Protein AF-A0A8S2U5R3-F1 (afdb_monomer_lite)

Secondary structure (DSSP, 8-state):
--------HHHHHHHHHHHHHH-S---TTTTGGGSPPPPPPPHHHHHHHHHHHHGGGS-HHHHHHHHHHHHHHIIIIIHHHHHHHHH-

Radius of gyration: 28.86 Å; chains: 1; bounding box: 50×49×67 Å

Structure (mmCIF, N/CA/C/O backbone):
data_AF-A0A8S2U5R3-F1
#
_entry.id   AF-A0A8S2U5R3-F1
#
loop_
_atom_site.group_PDB
_atom_site.id
_atom_site.type_symbol
_atom_site.label_atom_id
_atom_site.label_alt_id
_atom_site.label_comp_id
_atom_site.label_asym_id
_atom_site.label_entity_id
_atom_site.label_seq_id
_atom_site.pdbx_PDB_ins_code
_atom_site.Cartn_x
_atom_site.Cartn_y
_atom_site.Cartn_z
_atom_site.occupancy
_atom_site.B_iso_or_equiv
_atom_site.auth_seq_id
_atom_site.auth_comp_id
_atom_site.auth_asym_id
_atom_site.auth_atom_id
_atom_site.pdbx_PDB_model_num
ATOM 1 N N . GLN A 1 1 ? 37.035 -36.979 -41.247 1.00 44.25 1 GLN A N 1
ATOM 2 C CA . GLN A 1 1 ? 37.027 -35.956 -40.184 1.00 44.25 1 GLN A CA 1
ATOM 3 C C . GLN A 1 1 ? 37.903 -34.820 -40.670 1.00 44.25 1 GLN A C 1
ATOM 5 O O . GLN A 1 1 ? 39.093 -34.841 -40.416 1.00 44.25 1 GLN A O 1
ATOM 10 N N . GLU A 1 2 ? 37.338 -33.902 -41.456 1.00 35.66 2 GLU A N 1
ATOM 11 C CA . GLU A 1 2 ? 38.093 -32.778 -42.019 1.00 35.66 2 GLU A CA 1
ATOM 12 C C . GLU A 1 2 ? 37.407 -31.472 -41.636 1.00 35.66 2 GLU A C 1
ATOM 14 O O . GLU A 1 2 ? 36.266 -31.185 -42.001 1.00 35.66 2 GLU A O 1
ATOM 19 N N . HIS A 1 3 ? 38.125 -30.761 -40.778 1.00 45.94 3 HIS A N 1
ATOM 20 C CA . HIS A 1 3 ? 37.859 -29.437 -40.259 1.00 45.94 3 HIS A CA 1
ATOM 21 C C . HIS A 1 3 ? 38.493 -28.426 -41.223 1.00 45.94 3 HIS A C 1
ATOM 23 O O . HIS A 1 3 ? 39.616 -28.645 -41.665 1.00 45.94 3 HIS A O 1
ATOM 29 N N . GLY A 1 4 ? 37.809 -27.307 -41.483 1.00 54.09 4 GLY A N 1
ATOM 30 C CA . GLY A 1 4 ? 38.412 -26.123 -42.109 1.00 54.09 4 GLY A CA 1
ATOM 31 C C . GLY A 1 4 ? 38.073 -25.923 -43.584 1.00 54.09 4 GLY A C 1
ATOM 32 O O . GLY A 1 4 ? 38.934 -26.044 -44.442 1.00 54.09 4 GLY A O 1
ATOM 33 N N . LYS A 1 5 ? 36.824 -25.555 -43.894 1.00 49.78 5 LYS A N 1
ATOM 34 C CA . LYS A 1 5 ? 36.533 -24.884 -45.169 1.00 49.78 5 LYS A CA 1
ATOM 35 C C . LYS A 1 5 ? 36.923 -23.420 -45.023 1.00 49.78 5 LYS A C 1
ATOM 37 O O . LYS A 1 5 ? 36.333 -22.715 -44.204 1.00 49.78 5 LYS A O 1
ATOM 42 N N . ASP A 1 6 ? 37.911 -22.998 -45.804 1.00 61.44 6 ASP A N 1
ATOM 43 C CA . ASP A 1 6 ? 38.414 -21.631 -45.864 1.00 61.44 6 ASP A CA 1
ATOM 44 C C . ASP A 1 6 ? 37.264 -20.647 -46.079 1.00 61.44 6 ASP A C 1
ATOM 46 O O . ASP A 1 6 ? 36.683 -20.531 -47.161 1.00 61.44 6 ASP A O 1
ATOM 50 N N . ALA A 1 7 ? 36.900 -19.942 -45.011 1.00 58.69 7 ALA A N 1
ATOM 51 C CA . ALA A 1 7 ? 35.951 -18.851 -45.084 1.00 58.69 7 ALA A CA 1
ATOM 52 C C . ALA A 1 7 ? 36.562 -17.761 -45.978 1.00 58.69 7 ALA A C 1
ATOM 54 O O . ALA A 1 7 ? 37.458 -17.026 -45.553 1.00 58.69 7 ALA A O 1
ATOM 55 N N . GLY A 1 8 ? 36.097 -17.695 -47.231 1.00 68.19 8 GLY A N 1
ATOM 56 C CA . GLY A 1 8 ? 36.514 -16.703 -48.221 1.00 68.19 8 GLY A CA 1
ATOM 57 C C . GLY A 1 8 ? 36.304 -15.262 -47.746 1.00 68.19 8 GLY A C 1
ATOM 58 O O . GLY A 1 8 ? 35.864 -14.995 -46.637 1.00 68.19 8 GLY A O 1
ATOM 59 N N . ILE A 1 9 ? 36.614 -14.277 -48.580 1.00 71.12 9 ILE A N 1
ATOM 60 C CA . ILE A 1 9 ? 36.560 -12.850 -48.199 1.00 71.12 9 ILE A CA 1
ATOM 61 C C . ILE A 1 9 ? 35.108 -12.392 -47.882 1.00 71.12 9 ILE A C 1
ATOM 63 O O . ILE A 1 9 ? 34.884 -11.448 -47.123 1.00 71.12 9 ILE A O 1
ATOM 67 N N . MET A 1 10 ? 34.110 -13.130 -48.379 1.00 73.88 10 MET A N 1
ATOM 68 C CA . MET A 1 10 ? 32.671 -12.847 -48.292 1.00 73.88 10 MET A CA 1
ATOM 69 C C . MET A 1 10 ? 32.103 -12.707 -46.857 1.00 73.88 10 MET A C 1
ATOM 71 O O . MET A 1 10 ? 31.464 -11.691 -46.580 1.00 73.88 10 MET A O 1
ATOM 75 N N . PRO A 1 11 ? 32.337 -13.628 -45.894 1.00 80.81 11 PRO A N 1
ATOM 76 C CA . PRO A 1 11 ? 31.808 -13.508 -44.533 1.00 80.81 11 PRO A CA 1
ATOM 77 C C . PRO A 1 11 ? 32.488 -12.378 -43.747 1.00 80.81 11 PRO A C 1
ATOM 79 O O . PRO A 1 11 ? 31.895 -11.823 -42.824 1.00 80.81 11 PRO A O 1
ATOM 82 N N . LYS A 1 12 ? 33.718 -11.998 -44.128 1.00 79.69 12 LYS A N 1
ATOM 83 C CA . LYS A 1 12 ? 34.454 -10.872 -43.532 1.00 79.69 12 LYS A CA 1
ATOM 84 C C . LYS A 1 12 ? 33.878 -9.535 -43.995 1.00 79.69 12 LYS A C 1
ATOM 86 O O . LYS A 1 12 ? 33.656 -8.663 -43.160 1.00 79.69 12 LYS A O 1
ATOM 91 N N . ILE A 1 13 ? 33.575 -9.406 -45.291 1.00 86.94 13 ILE A N 1
ATOM 92 C CA . ILE A 1 13 ? 32.882 -8.236 -45.850 1.00 86.94 13 ILE A CA 1
ATOM 93 C C . ILE A 1 13 ? 31.497 -8.102 -45.220 1.00 86.94 13 ILE A C 1
ATOM 95 O O . ILE A 1 13 ? 31.169 -7.029 -44.726 1.00 86.94 13 ILE A O 1
ATOM 99 N N . TRP A 1 14 ? 30.721 -9.189 -45.155 1.00 83.50 14 TRP A N 1
ATOM 100 C CA . TRP A 1 14 ? 29.406 -9.182 -44.512 1.00 83.50 14 TRP A CA 1
ATOM 101 C C . TRP A 1 14 ? 29.497 -8.815 -43.025 1.00 83.50 14 TRP A C 1
ATOM 103 O O . TRP A 1 14 ? 28.758 -7.950 -42.578 1.00 83.50 14 TRP A O 1
ATOM 113 N N . SER A 1 15 ? 30.452 -9.367 -42.264 1.00 81.94 15 SER A N 1
ATOM 114 C CA . SER A 1 15 ? 30.668 -8.976 -40.859 1.00 81.94 15 SER A CA 1
ATOM 115 C C . SER A 1 15 ? 31.066 -7.501 -40.710 1.00 81.94 15 SER A C 1
ATOM 117 O O . SER A 1 15 ? 30.636 -6.848 -39.760 1.00 81.94 15 SER A O 1
ATOM 119 N N . GLY A 1 16 ? 31.863 -6.964 -41.639 1.00 86.25 16 GLY A N 1
ATOM 120 C CA . GLY A 1 16 ? 32.225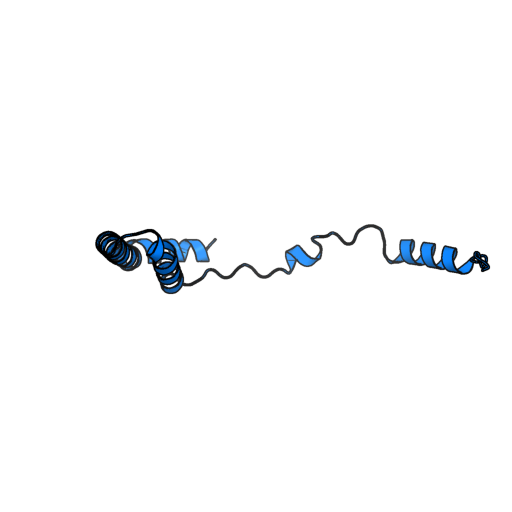 -5.547 -41.694 1.00 86.25 16 GLY A CA 1
ATOM 121 C C . GLY A 1 16 ? 31.028 -4.647 -42.005 1.00 86.25 16 GLY A C 1
ATOM 122 O O . GLY A 1 16 ? 30.806 -3.672 -41.293 1.00 86.25 16 GLY A O 1
ATOM 123 N N . LEU A 1 17 ? 30.214 -5.019 -42.997 1.00 84.06 17 LEU A N 1
ATOM 124 C CA . LEU A 1 17 ? 28.971 -4.336 -43.371 1.00 84.06 17 LEU A CA 1
ATOM 125 C C . LEU A 1 17 ? 27.939 -4.382 -42.243 1.00 84.06 17 LEU A C 1
ATOM 127 O O . LEU A 1 17 ? 27.366 -3.357 -41.900 1.00 84.06 17 LEU A O 1
ATOM 131 N N . VAL A 1 18 ? 27.758 -5.538 -41.604 1.00 81.88 18 VAL A N 1
ATOM 132 C CA . VAL A 1 18 ? 26.871 -5.695 -40.446 1.00 81.88 18 VAL A CA 1
ATOM 133 C C . VAL A 1 18 ? 27.354 -4.828 -39.285 1.00 81.88 18 VAL A C 1
ATOM 135 O O . VAL A 1 18 ? 26.550 -4.117 -38.699 1.00 81.88 18 VAL A O 1
ATOM 138 N N . LYS A 1 19 ? 28.657 -4.787 -38.982 1.00 78.00 19 LYS A N 1
ATOM 139 C CA . LYS A 1 19 ? 29.202 -3.889 -37.945 1.00 78.00 19 LYS A CA 1
ATOM 140 C C . LYS A 1 19 ? 29.063 -2.403 -38.294 1.00 78.00 19 LYS A C 1
ATOM 142 O O . LYS A 1 19 ? 28.920 -1.594 -37.380 1.00 78.00 19 LYS A O 1
ATOM 147 N N . LEU A 1 20 ? 29.107 -2.051 -39.581 1.00 82.44 20 LEU A N 1
ATOM 148 C CA . LEU A 1 20 ? 28.970 -0.676 -40.067 1.00 82.44 20 LEU A CA 1
ATOM 149 C C . LEU A 1 20 ? 27.507 -0.204 -40.060 1.00 82.44 20 LEU A C 1
ATOM 151 O O . LEU A 1 20 ? 27.239 0.918 -39.647 1.00 82.44 20 LEU A O 1
ATOM 155 N N . CYS A 1 21 ? 26.565 -1.060 -40.467 1.00 74.19 21 CYS A N 1
ATOM 156 C CA . CYS A 1 21 ? 25.137 -0.737 -40.542 1.00 74.19 21 CYS A CA 1
ATOM 157 C C . CYS A 1 21 ? 24.394 -0.926 -39.210 1.00 74.19 21 CYS A C 1
ATOM 159 O O . CYS A 1 21 ? 23.467 -0.174 -38.932 1.00 74.19 21 CYS A O 1
ATOM 161 N N . VAL A 1 22 ? 24.780 -1.906 -38.382 1.00 68.94 22 VAL A N 1
ATOM 162 C CA . VAL A 1 22 ? 24.155 -2.147 -37.064 1.00 68.94 22 VAL A CA 1
ATOM 163 C C . VAL A 1 22 ? 24.744 -1.229 -35.985 1.00 68.94 22 VAL A C 1
ATOM 165 O O . VAL A 1 22 ? 24.107 -0.999 -34.961 1.00 68.94 22 VAL A O 1
ATOM 168 N N . GLY A 1 23 ? 25.926 -0.647 -36.223 1.00 65.31 23 GLY A N 1
ATOM 169 C CA . GLY A 1 23 ? 26.596 0.222 -35.261 1.00 65.31 23 GLY A CA 1
ATOM 170 C C . GLY A 1 23 ? 26.979 -0.503 -33.964 1.00 65.31 23 GLY A C 1
ATOM 171 O O . GLY A 1 23 ? 26.5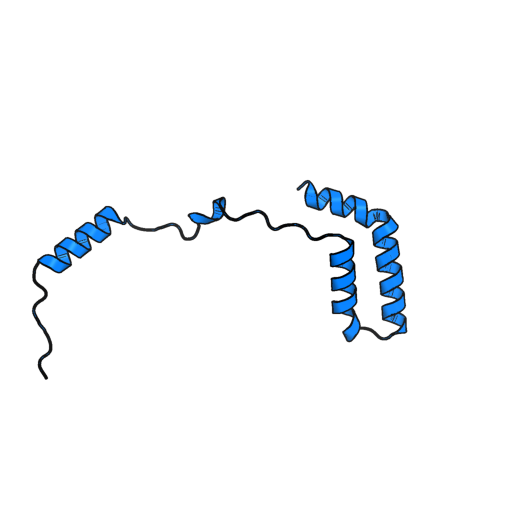84 -1.636 -33.683 1.00 65.31 23 GLY A O 1
ATOM 172 N N . ARG A 1 24 ? 27.807 0.144 -33.141 1.00 67.44 24 ARG A N 1
ATOM 173 C CA . ARG A 1 24 ? 28.095 -0.329 -31.783 1.00 67.44 24 ARG A CA 1
ATOM 174 C C . ARG A 1 24 ? 27.049 0.241 -30.828 1.00 67.44 24 ARG A C 1
ATOM 176 O O . ARG A 1 24 ? 27.002 1.452 -30.638 1.00 67.44 24 ARG A O 1
ATOM 183 N N . ASN A 1 25 ? 26.339 -0.671 -30.164 1.00 60.72 25 ASN A N 1
ATOM 184 C CA . ASN A 1 25 ? 25.488 -0.472 -28.987 1.00 60.72 25 ASN A CA 1
ATOM 185 C C . ASN A 1 25 ? 24.052 -0.001 -29.272 1.00 60.72 25 ASN A C 1
ATOM 187 O O . ASN A 1 25 ? 23.757 1.187 -29.124 1.00 60.72 25 ASN A O 1
ATOM 191 N N . PRO A 1 26 ? 23.101 -0.923 -29.529 1.00 64.56 26 PRO A N 1
ATOM 192 C CA . PRO A 1 26 ? 21.757 -0.691 -29.019 1.00 64.56 26 PRO A CA 1
ATOM 193 C C . PRO A 1 26 ? 21.893 -0.459 -27.509 1.00 64.56 26 PRO A C 1
ATOM 195 O O . PRO A 1 26 ? 22.329 -1.342 -26.770 1.00 64.56 26 PRO A O 1
ATOM 198 N N . SER A 1 27 ? 21.616 0.761 -27.052 1.00 74.31 27 SER A N 1
ATOM 199 C CA . SER A 1 27 ? 21.564 1.045 -25.620 1.00 74.31 27 SER A CA 1
ATOM 200 C C . SER A 1 27 ? 20.590 0.053 -24.983 1.00 74.31 27 SER A C 1
ATOM 202 O O . SER A 1 27 ? 19.455 -0.072 -25.455 1.00 74.31 27 SER A O 1
ATOM 204 N N . LEU A 1 28 ? 21.010 -0.642 -23.919 1.00 74.12 28 LEU A N 1
ATOM 205 C CA . LEU A 1 28 ? 20.150 -1.549 -23.140 1.00 74.12 28 LEU A CA 1
ATOM 206 C C . LEU A 1 28 ? 18.865 -0.847 -22.655 1.00 74.12 28 LEU A C 1
ATOM 208 O O . LEU A 1 28 ? 17.861 -1.499 -22.395 1.00 74.12 28 LEU A O 1
ATOM 212 N N . PHE A 1 29 ? 18.887 0.490 -22.613 1.00 76.19 29 PHE A N 1
ATOM 213 C CA . PHE A 1 29 ? 17.789 1.364 -22.214 1.00 76.19 29 PHE A CA 1
ATOM 214 C C . PHE A 1 29 ? 17.127 2.105 -23.389 1.00 76.19 29 PHE A C 1
ATOM 216 O O . PHE A 1 29 ? 16.388 3.058 -23.169 1.00 76.19 29 PHE A O 1
ATOM 223 N N . SER A 1 30 ? 17.354 1.694 -24.640 1.00 78.44 30 SER A N 1
ATOM 224 C CA . SER A 1 30 ? 16.700 2.296 -25.821 1.00 78.44 30 SER A CA 1
ATOM 225 C C . SER A 1 30 ? 15.170 2.258 -25.731 1.00 78.44 30 SER A C 1
ATOM 227 O O . SER A 1 30 ? 14.505 3.203 -26.149 1.00 78.44 30 SER A O 1
ATOM 229 N N . CYS A 1 31 ? 14.622 1.217 -25.099 1.00 75.94 31 CYS A N 1
ATOM 230 C CA . CYS A 1 31 ? 13.193 1.089 -24.832 1.00 75.94 31 CYS A CA 1
ATOM 231 C C . CYS A 1 31 ? 12.751 1.636 -23.465 1.00 75.94 31 CYS A C 1
ATOM 233 O O . CYS A 1 31 ? 11.556 1.641 -23.187 1.00 75.94 31 CYS A O 1
ATOM 235 N N . GLN A 1 32 ? 13.671 2.120 -22.621 1.00 84.50 32 GLN A N 1
ATOM 236 C CA . GLN A 1 32 ? 13.362 2.579 -21.259 1.00 84.50 32 GLN A CA 1
ATOM 237 C C . GLN A 1 32 ? 12.312 3.696 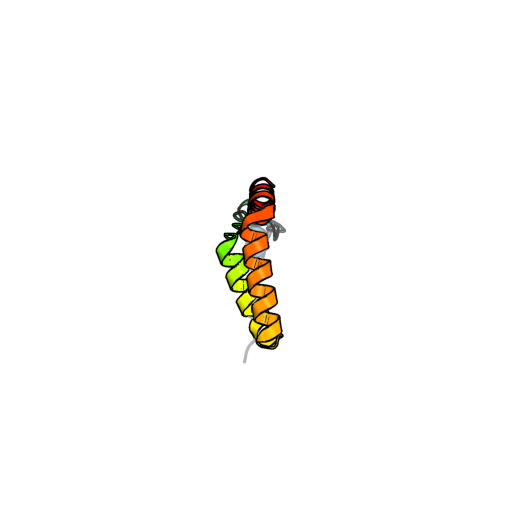-21.249 1.00 84.50 32 GLN A C 1
ATOM 239 O O . GLN A 1 32 ? 11.439 3.717 -20.389 1.00 84.50 32 GLN A O 1
ATOM 244 N N . ASN A 1 33 ? 12.367 4.585 -22.242 1.00 76.62 33 ASN A N 1
ATOM 245 C CA . ASN A 1 33 ? 11.445 5.714 -22.378 1.00 76.62 33 ASN A CA 1
ATOM 246 C C . ASN A 1 33 ? 10.041 5.308 -22.860 1.00 76.62 33 ASN A C 1
ATOM 248 O O . ASN 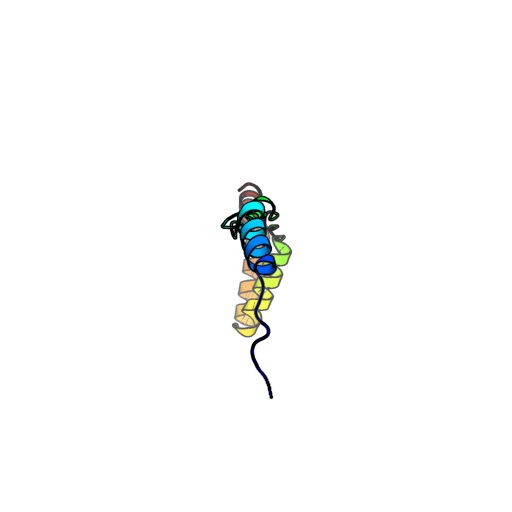A 1 33 ? 9.130 6.127 -22.813 1.00 76.62 33 ASN A O 1
ATOM 252 N N . PHE A 1 34 ? 9.863 4.068 -23.330 1.00 82.00 34 PHE A N 1
ATOM 253 C CA . PHE A 1 34 ? 8.567 3.518 -23.739 1.00 82.00 34 PHE A CA 1
ATOM 254 C C . PHE A 1 34 ? 7.942 2.622 -22.669 1.00 82.00 34 PHE A C 1
ATOM 256 O O . PHE A 1 34 ? 6.827 2.138 -22.870 1.00 82.00 34 PHE A O 1
ATOM 263 N N . LEU A 1 35 ? 8.634 2.369 -21.550 1.00 87.88 35 LEU A N 1
ATOM 264 C CA . LEU A 1 35 ? 8.030 1.605 -20.468 1.00 87.88 35 LEU A CA 1
ATOM 265 C C . LEU A 1 35 ? 6.874 2.424 -19.882 1.00 87.88 35 LEU A C 1
ATOM 267 O O . LEU A 1 35 ? 7.084 3.573 -19.483 1.00 87.88 35 LEU A O 1
ATOM 271 N N . PRO A 1 36 ? 5.661 1.851 -19.821 1.00 84.19 36 PRO A N 1
ATOM 272 C CA . PRO A 1 36 ? 4.551 2.519 -19.171 1.00 84.19 36 PRO A CA 1
ATOM 273 C C . PRO A 1 36 ? 4.903 2.766 -17.703 1.00 84.19 36 PRO A C 1
ATOM 275 O O . PRO A 1 36 ? 5.607 1.969 -17.073 1.00 84.19 36 PRO A O 1
ATOM 278 N N . SER A 1 37 ? 4.399 3.868 -17.150 1.00 83.56 37 SER A N 1
ATOM 279 C CA . SER A 1 37 ? 4.482 4.089 -15.712 1.00 83.56 37 SER A CA 1
ATOM 280 C C . SER A 1 37 ? 3.791 2.937 -14.985 1.00 83.56 37 SER A C 1
ATOM 282 O O . SER A 1 37 ? 2.761 2.418 -15.426 1.00 83.56 37 SER A O 1
ATOM 284 N N . LEU A 1 38 ? 4.385 2.500 -13.875 1.00 89.88 38 LEU A N 1
ATOM 285 C CA . LEU A 1 38 ? 3.800 1.430 -13.081 1.00 89.88 38 LEU A CA 1
ATOM 286 C C . LEU A 1 38 ? 2.465 1.930 -12.502 1.00 89.88 38 LEU A C 1
ATOM 288 O O . LEU A 1 38 ? 2.465 2.943 -11.798 1.00 89.88 38 LEU A O 1
ATOM 292 N N . PRO A 1 39 ? 1.335 1.253 -12.771 1.00 90.62 39 PRO A N 1
ATOM 293 C CA . PRO A 1 39 ? 0.056 1.678 -12.231 1.00 90.62 39 PRO A CA 1
ATOM 294 C C . PRO A 1 39 ? 0.058 1.521 -10.711 1.00 90.62 39 PRO A C 1
ATOM 296 O O . PRO A 1 39 ? 0.444 0.480 -10.173 1.00 90.62 39 PRO A O 1
ATOM 299 N N . VAL A 1 40 ? -0.403 2.556 -10.015 1.00 93.31 40 VAL A N 1
ATOM 300 C CA . VAL A 1 40 ? -0.557 2.519 -8.561 1.00 93.31 40 VAL A CA 1
ATOM 301 C C . VAL A 1 40 ? -1.851 1.756 -8.235 1.00 93.31 40 VAL A C 1
ATOM 303 O O . VAL A 1 40 ? -2.923 2.179 -8.679 1.00 93.31 40 VAL A O 1
ATOM 306 N N . PRO A 1 41 ? -1.793 0.645 -7.475 1.00 94.50 41 PRO A N 1
ATOM 307 C CA . PRO A 1 41 ? -2.975 -0.143 -7.131 1.00 94.50 41 PRO A CA 1
ATOM 308 C C . PRO A 1 41 ? -3.935 0.651 -6.244 1.00 94.50 41 PRO A C 1
ATOM 310 O O . PRO A 1 41 ? -3.551 1.638 -5.615 1.00 94.50 41 PRO A O 1
ATOM 313 N N . SER A 1 42 ? -5.191 0.210 -6.161 1.00 94.88 42 SER A N 1
ATOM 314 C CA . SER A 1 42 ? -6.167 0.840 -5.267 1.00 94.88 42 SER A CA 1
ATOM 315 C C . SER A 1 42 ? -5.793 0.652 -3.789 1.00 94.88 42 SER A C 1
ATOM 317 O O . SER A 1 42 ? -5.090 -0.292 -3.411 1.00 94.88 42 SER A O 1
ATOM 319 N N . LEU A 1 43 ? -6.277 1.560 -2.937 1.00 94.94 43 LEU A N 1
ATOM 320 C CA . LEU A 1 43 ? -6.042 1.489 -1.495 1.00 94.94 43 LEU A CA 1
ATOM 321 C C . LEU A 1 43 ? -6.643 0.207 -0.895 1.00 94.94 43 LEU A C 1
ATOM 323 O O . LEU A 1 43 ? -5.968 -0.490 -0.144 1.00 94.94 43 LEU A O 1
ATOM 327 N N . ASP A 1 44 ? -7.873 -0.136 -1.278 1.00 95.25 44 ASP A N 1
ATOM 328 C CA . ASP A 1 44 ? -8.570 -1.353 -0.847 1.00 95.25 44 ASP A CA 1
ATOM 329 C C . ASP A 1 44 ? -7.802 -2.630 -1.192 1.00 95.25 44 ASP A C 1
ATOM 331 O O . ASP A 1 44 ? -7.578 -3.484 -0.334 1.00 95.25 44 ASP A O 1
ATOM 335 N N . GLU A 1 45 ? -7.339 -2.739 -2.438 1.00 96.19 45 GLU A N 1
ATOM 336 C CA . GLU A 1 45 ? -6.568 -3.894 -2.894 1.00 96.19 45 GLU A CA 1
ATOM 337 C C . GLU A 1 45 ? -5.240 -4.020 -2.139 1.00 96.19 45 GLU A C 1
ATOM 339 O O . GLU A 1 45 ? -4.825 -5.120 -1.766 1.00 96.19 45 GLU A O 1
ATOM 344 N N . THR A 1 46 ? -4.585 -2.889 -1.873 1.00 96.25 46 THR A N 1
ATOM 345 C CA . THR A 1 46 ? -3.326 -2.850 -1.125 1.00 96.25 46 THR A CA 1
ATOM 346 C C . THR A 1 46 ? -3.526 -3.307 0.316 1.00 96.25 46 THR A C 1
ATOM 348 O O . THR A 1 46 ? -2.761 -4.141 0.798 1.00 96.25 46 THR A O 1
ATOM 351 N N . LEU A 1 47 ? -4.575 -2.828 0.991 1.00 96.88 47 LEU A N 1
ATOM 352 C CA . LEU A 1 47 ? -4.896 -3.231 2.363 1.00 96.88 47 LEU A CA 1
ATOM 353 C C . LEU A 1 47 ? -5.284 -4.709 2.445 1.00 96.88 47 LEU A C 1
ATOM 355 O O . LEU A 1 47 ? -4.824 -5.414 3.341 1.00 96.88 47 LEU A O 1
ATOM 359 N N . GLN A 1 48 ? -6.049 -5.217 1.477 1.00 96.56 48 GLN A N 1
ATOM 360 C CA . GLN A 1 48 ? -6.393 -6.636 1.420 1.00 96.56 48 GLN A CA 1
ATOM 361 C C . GLN A 1 48 ? -5.147 -7.517 1.233 1.00 96.56 48 GLN A C 1
ATOM 363 O O . GLN A 1 48 ? -4.994 -8.541 1.904 1.00 96.56 48 GLN A O 1
ATOM 368 N N . ARG A 1 49 ? -4.241 -7.131 0.325 1.00 97.50 49 ARG A N 1
ATOM 369 C CA . ARG A 1 49 ? -2.968 -7.837 0.108 1.00 97.50 49 ARG A CA 1
ATOM 370 C C . ARG A 1 49 ? -2.069 -7.765 1.341 1.00 97.50 49 ARG A C 1
ATOM 372 O O . ARG A 1 49 ? -1.460 -8.774 1.691 1.00 97.50 49 ARG A O 1
ATOM 379 N N . TYR A 1 50 ? -2.030 -6.617 2.013 1.00 96.50 50 TYR A N 1
ATOM 380 C CA . TYR A 1 50 ? -1.315 -6.438 3.272 1.00 96.50 50 TYR A CA 1
ATOM 381 C C . TYR A 1 50 ? -1.834 -7.401 4.342 1.00 96.50 50 TYR A C 1
ATOM 383 O O . TYR A 1 50 ? -1.059 -8.227 4.822 1.00 96.50 50 TYR A O 1
ATOM 391 N N . LEU A 1 51 ? -3.139 -7.391 4.636 1.00 96.81 51 LEU A N 1
ATOM 392 C CA . LEU A 1 51 ? -3.741 -8.293 5.622 1.00 96.81 51 LEU A CA 1
ATOM 393 C C . LEU A 1 51 ? -3.467 -9.765 5.284 1.00 96.81 51 LEU A C 1
ATOM 395 O O . LEU A 1 51 ? -3.055 -10.536 6.147 1.00 96.81 51 LEU A O 1
ATOM 399 N N . ARG A 1 52 ? -3.560 -10.147 4.005 1.00 96.62 52 ARG A N 1
ATOM 400 C CA . ARG A 1 52 ? -3.193 -11.499 3.555 1.00 96.62 52 ARG A CA 1
ATOM 401 C C . ARG A 1 52 ? -1.731 -11.848 3.847 1.00 96.62 52 ARG A C 1
ATOM 403 O O . ARG A 1 52 ? -1.459 -12.969 4.264 1.00 96.62 52 ARG A O 1
ATOM 410 N N . SER A 1 53 ? -0.803 -10.920 3.615 1.00 97.38 53 SER A N 1
ATOM 411 C CA . SER A 1 53 ?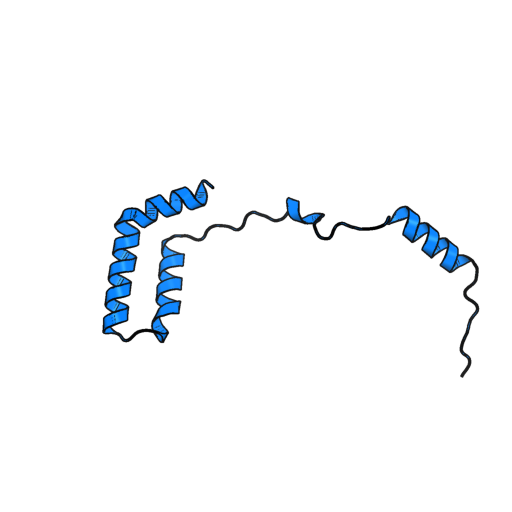 0.632 -11.145 3.838 1.00 97.38 53 SER A CA 1
ATOM 412 C C . SER A 1 53 ? 1.009 -11.261 5.312 1.00 97.38 53 SER A C 1
ATOM 414 O O . SER A 1 53 ? 1.905 -12.030 5.643 1.00 97.38 53 SER A O 1
ATOM 416 N N . VAL A 1 54 ? 0.311 -10.542 6.195 1.00 95.56 54 VAL A N 1
ATOM 417 C CA . VAL A 1 54 ? 0.591 -10.571 7.636 1.00 95.56 54 VAL A CA 1
ATOM 418 C C . VAL A 1 54 ? -0.185 -11.653 8.380 1.00 95.56 54 VAL A C 1
ATOM 420 O O . VAL A 1 54 ? 0.190 -12.010 9.491 1.00 95.56 54 VAL A O 1
ATOM 423 N N . ARG A 1 55 ? -1.233 -12.224 7.770 1.00 93.44 55 ARG A N 1
ATOM 424 C CA . ARG A 1 55 ? -2.015 -13.325 8.348 1.00 93.44 55 ARG A CA 1
ATOM 425 C C . ARG A 1 55 ? -1.170 -14.491 8.888 1.00 93.44 55 ARG A C 1
ATOM 427 O O . ARG A 1 55 ? -1.462 -14.910 9.999 1.00 93.44 55 ARG A O 1
ATOM 434 N N . PRO A 1 56 ? -0.158 -15.029 8.177 1.00 96.44 56 PRO A N 1
ATOM 435 C CA . PRO A 1 56 ? 0.656 -16.124 8.710 1.00 96.44 56 PRO A CA 1
ATOM 436 C C . PRO A 1 56 ? 1.648 -15.694 9.803 1.00 96.44 56 PRO A C 1
ATOM 438 O O . PRO A 1 56 ? 2.290 -16.555 10.393 1.00 96.44 56 PRO A O 1
ATOM 441 N N . LEU A 1 57 ? 1.816 -14.390 10.045 1.00 94.94 57 LEU A N 1
ATOM 442 C CA . LEU A 1 57 ? 2.792 -13.847 10.995 1.00 94.94 57 LEU A CA 1
ATOM 443 C C . LEU A 1 57 ? 2.183 -13.531 12.369 1.00 94.94 57 LEU A C 1
ATOM 445 O O . LEU A 1 57 ? 2.935 -13.279 13.305 1.00 94.94 57 LEU A O 1
ATOM 449 N N . TYR A 1 58 ? 0.853 -13.511 12.478 1.00 94.06 58 TYR A N 1
ATOM 450 C CA . TYR A 1 58 ? 0.127 -13.031 13.652 1.00 94.06 58 TYR A CA 1
ATOM 451 C C . TYR A 1 58 ? -0.895 -14.045 14.162 1.00 94.06 58 TYR A C 1
ATOM 453 O O . TYR A 1 58 ? -1.574 -14.708 13.374 1.00 94.06 58 TYR A O 1
ATOM 461 N N . ASP A 1 59 ? -1.078 -14.067 15.482 1.00 95.75 59 ASP A N 1
ATOM 462 C CA . ASP A 1 59 ? -2.192 -14.763 16.123 1.00 95.75 59 ASP A CA 1
ATOM 463 C C . ASP A 1 59 ? -3.528 -14.057 15.833 1.00 95.75 59 ASP A C 1
ATOM 465 O O . ASP A 1 59 ? -3.580 -12.878 15.468 1.00 95.75 59 ASP A O 1
ATOM 469 N N . ASP A 1 60 ? -4.648 -14.755 16.041 1.00 95.00 60 ASP A N 1
ATOM 470 C CA . ASP A 1 60 ? -5.988 -14.246 15.711 1.00 95.00 60 ASP A CA 1
ATOM 471 C C . ASP A 1 60 ? -6.327 -12.911 16.384 1.00 95.00 60 ASP A C 1
ATOM 473 O O . ASP A 1 60 ? -6.894 -12.018 15.750 1.00 95.00 60 ASP A O 1
ATOM 477 N N . ALA A 1 61 ? -5.938 -12.739 17.649 1.00 95.94 61 ALA A N 1
ATOM 478 C CA . ALA A 1 61 ? -6.171 -11.499 18.382 1.00 95.94 61 ALA A CA 1
ATOM 479 C C . ALA A 1 61 ? -5.381 -10.323 17.785 1.00 95.94 61 ALA A C 1
ATOM 481 O O . ALA A 1 61 ? -5.885 -9.203 17.693 1.00 95.94 61 ALA A O 1
ATOM 482 N N . GLU A 1 62 ? -4.142 -10.564 17.359 1.00 95.69 62 GLU A N 1
ATOM 483 C CA . GLU A 1 62 ? -3.292 -9.534 16.766 1.00 95.69 62 GLU A CA 1
ATOM 484 C C . GLU A 1 62 ? -3.750 -9.180 15.356 1.00 95.69 62 GLU A C 1
ATOM 486 O O . GLU A 1 62 ? -3.829 -8.001 15.007 1.00 95.69 62 GLU A O 1
ATOM 491 N N . TYR A 1 63 ? -4.148 -10.191 14.586 1.00 97.00 63 TYR A N 1
ATOM 492 C CA . TYR A 1 63 ? -4.718 -10.017 13.260 1.00 97.00 63 TYR A CA 1
ATOM 493 C C . TYR A 1 63 ? -5.985 -9.148 13.293 1.00 97.00 63 TYR A C 1
ATOM 495 O O . TYR A 1 63 ? -6.096 -8.201 12.518 1.00 97.00 63 TYR A O 1
ATOM 503 N N . GLN A 1 64 ? -6.896 -9.384 14.244 1.00 96.88 64 GLN A N 1
ATOM 504 C CA . GLN A 1 64 ? -8.090 -8.545 14.425 1.00 96.88 64 GLN A CA 1
ATOM 505 C C . GLN A 1 64 ? -7.751 -7.090 14.778 1.00 96.88 64 GLN A C 1
ATOM 507 O O . GLN A 1 64 ? -8.447 -6.166 14.350 1.00 96.88 64 GLN A O 1
ATOM 512 N N . ARG A 1 65 ? -6.681 -6.852 15.552 1.00 96.94 65 ARG A N 1
ATOM 513 C CA . ARG A 1 65 ? -6.200 -5.483 15.813 1.00 96.94 65 ARG A CA 1
ATOM 514 C C . ARG A 1 65 ? -5.702 -4.823 14.529 1.00 96.94 65 ARG A C 1
ATOM 516 O O . ARG A 1 65 ? -6.034 -3.665 14.285 1.00 96.94 65 ARG A O 1
ATOM 523 N N . MET A 1 66 ? -4.944 -5.551 13.709 1.00 96.69 66 MET A N 1
ATOM 524 C CA . MET A 1 66 ? -4.436 -5.040 12.431 1.00 96.69 66 MET A CA 1
ATOM 525 C C . MET A 1 66 ? -5.555 -4.758 11.430 1.00 96.69 66 MET A C 1
ATOM 527 O O . MET A 1 66 ? -5.504 -3.747 10.737 1.00 96.69 66 MET A O 1
ATOM 531 N N . GLU A 1 67 ? -6.591 -5.592 11.386 1.00 96.38 67 GLU A N 1
ATOM 532 C CA . GLU A 1 67 ? -7.762 -5.373 10.535 1.00 96.38 67 GLU A CA 1
ATOM 533 C C . GLU A 1 67 ? -8.493 -4.071 10.894 1.00 96.38 67 GLU A C 1
ATOM 535 O O . GLU A 1 67 ? -8.783 -3.258 10.015 1.00 96.38 67 GLU A O 1
ATOM 540 N N . LYS A 1 68 ? -8.703 -3.810 12.192 1.00 97.00 68 LYS A N 1
ATOM 541 C CA . LYS A 1 68 ? -9.288 -2.542 12.661 1.00 97.00 68 LYS A CA 1
ATOM 542 C C . LYS A 1 68 ? -8.429 -1.337 12.284 1.00 97.00 68 LYS A C 1
ATOM 544 O O . LYS A 1 68 ? -8.963 -0.343 11.799 1.00 97.00 68 LYS A O 1
ATOM 549 N N . LEU A 1 69 ? -7.112 -1.435 12.467 1.00 96.75 69 LEU A N 1
ATOM 550 C CA . LEU A 1 69 ? -6.183 -0.357 12.127 1.00 96.75 69 LEU A CA 1
ATOM 551 C C . LEU A 1 69 ? -6.150 -0.085 10.615 1.00 96.75 69 LEU A C 1
ATOM 553 O O . LEU A 1 69 ? -6.095 1.068 10.192 1.00 96.75 69 LEU A O 1
ATOM 557 N N . ALA A 1 70 ? -6.209 -1.135 9.793 1.00 96.38 70 ALA A N 1
ATOM 558 C CA . ALA A 1 70 ? -6.263 -1.021 8.339 1.00 96.38 70 ALA A CA 1
ATOM 559 C C . ALA A 1 70 ? -7.535 -0.291 7.875 1.00 96.38 70 ALA A C 1
ATOM 561 O O . ALA A 1 70 ? -7.464 0.583 7.005 1.00 96.38 70 ALA A O 1
ATOM 562 N N . GLU A 1 71 ? -8.683 -0.597 8.483 1.00 96.25 71 GLU A N 1
ATOM 563 C CA . GLU A 1 71 ? -9.942 0.087 8.184 1.00 96.25 71 GLU A CA 1
ATOM 564 C C . GLU A 1 71 ? -9.924 1.547 8.669 1.00 96.25 71 GLU A C 1
ATOM 566 O O . GLU A 1 71 ? -10.303 2.455 7.927 1.00 96.25 71 GLU A O 1
ATOM 571 N N . GLU A 1 72 ? -9.392 1.814 9.864 1.00 96.94 72 GLU A N 1
ATOM 572 C CA . GLU A 1 72 ? -9.212 3.180 10.367 1.00 96.94 72 GLU A CA 1
ATOM 573 C C . GLU A 1 72 ? -8.296 4.001 9.447 1.00 96.94 72 GLU A C 1
ATOM 575 O O . GLU A 1 72 ? -8.622 5.134 9.079 1.00 96.94 72 GLU A O 1
ATOM 580 N N . PHE A 1 73 ? -7.181 3.426 8.990 1.00 96.56 73 PHE A N 1
ATOM 581 C CA . PHE A 1 73 ? -6.277 4.068 8.037 1.00 96.56 73 PHE A CA 1
ATOM 582 C C . PHE A 1 73 ? -6.985 4.412 6.722 1.00 96.56 73 PHE A C 1
ATOM 584 O O . PHE A 1 73 ? -6.831 5.522 6.201 1.00 96.56 73 PHE A O 1
ATOM 591 N N . LYS A 1 74 ? -7.798 3.489 6.196 1.00 94.81 74 LYS A N 1
ATOM 592 C CA . LYS A 1 74 ? -8.590 3.700 4.978 1.00 94.81 74 LYS A CA 1
ATOM 593 C C . LYS A 1 74 ? -9.582 4.853 5.121 1.00 94.81 74 LYS A C 1
ATOM 595 O O . LYS A 1 74 ? -9.770 5.623 4.173 1.00 94.81 74 LYS A O 1
ATOM 600 N N . GLN A 1 75 ? -10.229 4.973 6.276 1.00 94.25 75 GLN A N 1
ATOM 601 C CA . GLN A 1 75 ? -11.232 6.007 6.536 1.00 94.25 75 GLN A CA 1
ATOM 602 C C . GLN A 1 75 ? -10.612 7.377 6.828 1.00 94.25 75 GLN A C 1
ATOM 604 O O . GLN A 1 75 ? -11.198 8.397 6.466 1.00 94.25 75 GLN A O 1
ATOM 609 N N . THR 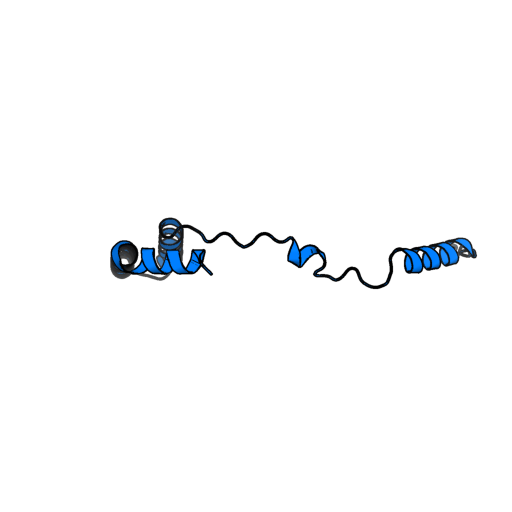A 1 76 ? -9.419 7.400 7.422 1.00 94.94 76 THR A N 1
ATOM 610 C CA . THR A 1 76 ? -8.724 8.621 7.837 1.00 94.94 76 THR A CA 1
ATOM 611 C C . THR A 1 76 ? -7.770 9.137 6.748 1.00 94.94 76 THR A C 1
ATOM 613 O O . THR A 1 76 ? -8.188 9.722 5.746 1.00 94.94 76 THR A O 1
ATOM 616 N N . ILE A 1 77 ? -6.461 8.956 6.932 1.00 95.00 77 ILE A N 1
ATOM 617 C CA . ILE A 1 77 ? -5.407 9.582 6.131 1.00 95.00 77 ILE A CA 1
ATOM 618 C C . ILE A 1 77 ? -5.119 8.834 4.820 1.00 95.00 77 ILE A C 1
ATOM 620 O O . ILE A 1 77 ? -4.618 9.440 3.866 1.00 95.00 77 ILE A O 1
ATOM 624 N N . GLY A 1 78 ? -5.490 7.554 4.719 1.00 94.12 78 GLY A N 1
ATOM 625 C CA . GLY A 1 78 ? -5.161 6.681 3.591 1.00 94.12 78 GLY A CA 1
ATOM 626 C C . GLY A 1 78 ? -5.616 7.231 2.239 1.00 94.12 78 GLY A C 1
ATOM 627 O O . GLY A 1 78 ? -4.833 7.276 1.292 1.00 94.12 78 GLY A O 1
ATOM 628 N N . LYS A 1 79 ? -6.838 7.775 2.146 1.00 94.38 79 LYS A N 1
ATOM 629 C CA . LYS A 1 79 ? -7.358 8.387 0.903 1.00 94.38 79 LYS A CA 1
ATOM 630 C C . LYS A 1 79 ? -6.593 9.639 0.469 1.00 94.38 79 LYS A C 1
ATOM 632 O O . LYS A 1 79 ? -6.589 9.987 -0.713 1.00 94.38 79 LYS A O 1
ATOM 637 N N . ARG A 1 80 ? -6.002 10.377 1.413 1.00 95.00 80 ARG A N 1
ATOM 638 C CA . ARG A 1 80 ? -5.218 11.584 1.111 1.00 95.00 80 ARG A CA 1
ATOM 639 C C . ARG A 1 80 ? -3.820 11.205 0.627 1.00 95.00 80 ARG A C 1
ATOM 641 O O . ARG A 1 80 ? -3.371 11.753 -0.372 1.00 95.00 80 ARG A O 1
ATOM 648 N N . LEU A 1 81 ? -3.189 10.222 1.268 1.00 95.75 81 LEU A N 1
ATOM 649 C CA . LEU A 1 81 ? -1.892 9.684 0.843 1.00 95.75 81 LEU A CA 1
ATOM 650 C C . LEU A 1 81 ? -1.976 9.018 -0.530 1.00 95.75 81 LEU A C 1
ATOM 652 O O . LEU A 1 81 ? -1.146 9.295 -1.389 1.00 95.75 81 LEU A O 1
ATOM 656 N N . GLN A 1 82 ? -3.027 8.233 -0.775 1.00 95.88 82 GLN A N 1
ATOM 657 C CA . GLN A 1 82 ? -3.259 7.604 -2.073 1.00 95.88 82 GLN A CA 1
ATOM 658 C C . GLN A 1 82 ? -3.370 8.635 -3.206 1.00 95.88 82 GLN A C 1
ATOM 660 O O . GLN A 1 82 ? -2.842 8.417 -4.292 1.00 95.88 82 GLN A O 1
ATOM 665 N N . ARG A 1 83 ? -3.998 9.792 -2.951 1.00 93.56 83 ARG A N 1
ATOM 666 C CA . ARG A 1 83 ? -4.036 10.897 -3.922 1.00 93.56 83 ARG A CA 1
ATOM 667 C C . ARG A 1 83 ? -2.647 11.460 -4.212 1.00 93.56 83 ARG A C 1
ATOM 669 O O . ARG A 1 83 ? -2.340 11.704 -5.371 1.00 93.56 83 ARG A O 1
ATOM 676 N N . TYR A 1 84 ? -1.802 11.635 -3.196 1.00 94.62 84 TYR A N 1
ATOM 677 C CA . TYR A 1 84 ? -0.428 12.100 -3.409 1.00 94.62 84 TYR A CA 1
ATOM 678 C C . TYR A 1 84 ? 0.424 11.101 -4.200 1.00 94.62 84 TYR A C 1
ATOM 680 O O . TYR A 1 84 ? 1.255 11.534 -4.988 1.00 94.62 84 TYR A O 1
ATOM 688 N N . LEU A 1 85 ? 0.196 9.792 -4.042 1.00 92.56 85 LEU A N 1
ATOM 689 C CA . LEU A 1 85 ? 0.884 8.763 -4.833 1.00 92.56 85 LEU A CA 1
ATOM 690 C C . LEU A 1 85 ? 0.512 8.811 -6.318 1.00 92.56 85 LEU A C 1
ATOM 692 O O . LEU A 1 85 ? 1.360 8.554 -7.159 1.00 92.56 85 LEU A O 1
ATOM 696 N N . TRP A 1 86 ? -0.735 9.160 -6.633 1.00 89.75 86 TRP A N 1
ATOM 697 C CA . TRP A 1 86 ? -1.198 9.324 -8.015 1.00 89.75 86 TRP A CA 1
ATOM 698 C C . TRP A 1 86 ? -0.728 10.626 -8.676 1.00 89.75 86 TRP A C 1
ATOM 700 O O . TRP A 1 86 ? -0.678 10.702 -9.898 1.00 89.75 86 TRP A O 1
ATOM 710 N N . LEU A 1 87 ? -0.434 11.658 -7.883 1.00 87.31 87 LEU A N 1
ATOM 711 C CA . LEU A 1 87 ? -0.031 12.985 -8.365 1.00 87.31 87 LEU A CA 1
ATOM 712 C C . LEU A 1 87 ? 1.482 13.122 -8.609 1.00 87.31 87 LEU A C 1
ATOM 714 O O . LEU A 1 87 ? 1.897 14.133 -9.173 1.00 87.31 87 LEU A O 1
ATOM 718 N N . LYS A 1 88 ? 2.290 12.170 -8.132 1.00 67.62 88 LYS A N 1
ATOM 719 C CA . LYS A 1 88 ? 3.755 12.185 -8.225 1.00 67.62 88 LYS A CA 1
ATOM 720 C C . LYS A 1 88 ? 4.242 11.516 -9.505 1.00 67.62 88 LYS A C 1
ATOM 722 O O . LYS A 1 88 ? 5.177 12.090 -10.105 1.00 67.62 88 LYS A O 1
#

Foldseek 3Di:
DDDDDDPPCVVVVVVVVCCVVVDPDPDPCVCVVVDDDDDDDDLVVVLVVVLVVCVVVDDPVVSVVSVVVSVVCVVPCSVVVSVVVVVD

Organism: NCBI:txid392030

pLDDT: mean 85.13, std 14.32, range [35.66, 97.5]

Sequence (88 aa):
QEHGKDAGIMPKIWSGLVKLCVGRNPSLFSCQNFLPSLPVPSLDETLQRYLRSVRPLYDDAEYQRMEKLAEEFKQTIGKRLQRYLWLK

InterPro domains:
  IPR000542 Acyltransferase ChoActase/COT/CPT [PS00439] (35-50)
  IPR000542 Acyltransferase ChoActase/COT/CPT [PTHR22589] (12-87)
  IPR039551 Choline/Carnitine o-acyltransferase, domain 1 and 2 [PF00755] (38-87)
  IPR042572 Carnitine o-acyltransferase, N-terminal [G3DSA:1.10.275.20] (19-88)